Protein AF-A0A2G6GQB4-F1 (afdb_monomer_lite)

Structure (mmCIF, N/CA/C/O backbone):
data_AF-A0A2G6GQB4-F1
#
_entry.id   AF-A0A2G6GQB4-F1
#
loop_
_atom_site.group_PDB
_atom_site.id
_atom_site.type_symbol
_atom_site.label_atom_id
_atom_site.label_alt_id
_atom_site.label_comp_id
_atom_site.label_asym_id
_atom_site.label_entity_id
_atom_site.label_seq_id
_atom_site.pdbx_PDB_ins_code
_atom_site.Cartn_x
_atom_site.Cartn_y
_atom_site.Cartn_z
_atom_site.occupancy
_atom_site.B_iso_or_equiv
_atom_site.auth_seq_id
_atom_site.auth_comp_id
_atom_site.auth_asym_id
_atom_site.auth_atom_id
_atom_site.pdbx_PDB_model_num
ATOM 1 N N . MET A 1 1 ? 9.185 -11.770 1.402 1.00 57.22 1 MET A N 1
ATOM 2 C CA . MET A 1 1 ? 9.344 -10.308 1.573 1.00 57.22 1 MET A CA 1
ATOM 3 C C . MET A 1 1 ? 9.894 -9.639 0.323 1.00 57.22 1 MET A C 1
ATOM 5 O O . MET A 1 1 ? 9.162 -8.842 -0.237 1.00 57.22 1 MET A O 1
ATOM 9 N N . ALA A 1 2 ? 11.072 -10.006 -0.196 1.00 69.12 2 ALA A N 1
ATOM 10 C CA . ALA A 1 2 ? 11.612 -9.407 -1.429 1.00 69.12 2 ALA A CA 1
ATOM 11 C C . ALA A 1 2 ? 10.644 -9.462 -2.635 1.00 69.12 2 ALA A C 1
ATOM 13 O O . ALA A 1 2 ? 10.376 -8.442 -3.254 1.00 69.12 2 ALA A O 1
ATOM 14 N N . LEU A 1 3 ? 10.025 -10.619 -2.902 1.00 69.44 3 LEU A N 1
ATOM 15 C CA . LEU A 1 3 ? 9.079 -10.802 -4.020 1.00 69.44 3 LEU A CA 1
ATOM 16 C C . LEU A 1 3 ? 7.904 -9.807 -4.048 1.00 69.44 3 LEU A C 1
ATOM 18 O O . LEU A 1 3 ? 7.437 -9.464 -5.127 1.00 69.44 3 LEU A O 1
ATOM 22 N N . LEU A 1 4 ? 7.429 -9.344 -2.886 1.00 78.94 4 LEU A N 1
ATOM 23 C CA . LEU A 1 4 ? 6.317 -8.390 -2.817 1.00 78.94 4 LEU A CA 1
ATOM 24 C C . LEU A 1 4 ? 6.783 -6.957 -3.119 1.00 78.94 4 LEU A C 1
ATOM 26 O O . LEU A 1 4 ? 6.074 -6.202 -3.773 1.00 78.94 4 LEU A O 1
ATOM 30 N N . TRP A 1 5 ? 7.989 -6.607 -2.668 1.00 83.44 5 TRP A N 1
ATOM 31 C CA . TRP A 1 5 ? 8.585 -5.281 -2.850 1.00 83.44 5 TRP A CA 1
ATOM 32 C C . TRP A 1 5 ? 9.085 -5.032 -4.272 1.00 83.44 5 TRP A C 1
ATOM 34 O O . TRP A 1 5 ? 9.163 -3.881 -4.681 1.00 83.44 5 TRP A O 1
ATOM 44 N N . TYR A 1 6 ? 9.392 -6.093 -5.021 1.00 85.19 6 TYR A N 1
ATOM 45 C CA . TYR A 1 6 ? 9.863 -6.014 -6.409 1.00 85.19 6 TYR A CA 1
ATOM 46 C C . TYR A 1 6 ? 8.798 -6.434 -7.427 1.00 85.19 6 TYR A C 1
ATOM 48 O O . TYR A 1 6 ? 9.114 -6.713 -8.576 1.00 85.19 6 TYR A O 1
ATOM 56 N N . ILE A 1 7 ? 7.523 -6.508 -7.033 1.00 85.19 7 ILE A N 1
ATOM 57 C CA . ILE A 1 7 ? 6.471 -7.030 -7.914 1.00 85.19 7 ILE A CA 1
ATOM 58 C C . ILE A 1 7 ? 6.268 -6.163 -9.169 1.00 85.19 7 ILE A C 1
ATOM 60 O O . ILE A 1 7 ? 6.015 -6.690 -10.247 1.00 85.19 7 ILE A O 1
ATOM 64 N N . GLY A 1 8 ? 6.436 -4.843 -9.049 1.00 81.25 8 GLY A N 1
ATOM 65 C CA . GLY A 1 8 ? 6.371 -3.911 -10.177 1.00 81.25 8 GLY A CA 1
ATOM 66 C C . GLY A 1 8 ? 7.485 -4.170 -11.189 1.00 81.25 8 GLY A C 1
ATOM 67 O O . GLY A 1 8 ? 7.218 -4.474 -12.347 1.00 81.25 8 GLY A O 1
ATOM 68 N N . SER A 1 9 ? 8.736 -4.122 -10.737 1.00 83.75 9 SER A N 1
ATOM 69 C CA . SER A 1 9 ? 9.909 -4.323 -11.594 1.00 83.75 9 SER A CA 1
ATOM 70 C C . SER A 1 9 ? 10.048 -5.755 -12.120 1.00 83.75 9 SER A C 1
ATOM 72 O O . SER A 1 9 ? 10.562 -5.945 -13.215 1.00 83.75 9 SER A O 1
ATOM 74 N N . ALA A 1 10 ? 9.563 -6.764 -11.390 1.00 83.75 10 ALA A N 1
ATOM 75 C CA . ALA A 1 10 ? 9.649 -8.164 -11.808 1.00 83.75 10 ALA A CA 1
ATOM 76 C C . ALA A 1 10 ? 8.569 -8.586 -12.820 1.00 83.75 10 ALA A C 1
ATOM 78 O O . ALA A 1 10 ? 8.808 -9.510 -13.594 1.00 83.75 10 ALA A O 1
ATOM 79 N N . TYR A 1 11 ? 7.382 -7.966 -12.798 1.00 83.19 11 TYR A N 1
ATOM 80 C CA . TYR A 1 11 ? 6.244 -8.399 -13.625 1.00 83.19 11 TYR A CA 1
ATOM 81 C C . TYR A 1 11 ? 5.708 -7.336 -14.592 1.00 83.19 11 TYR A C 1
ATOM 83 O O . TYR A 1 11 ? 4.910 -7.689 -15.456 1.00 83.19 11 TYR A O 1
ATOM 91 N N . PHE A 1 12 ? 6.085 -6.061 -14.455 1.00 84.62 12 PHE A N 1
ATOM 92 C CA . PHE A 1 12 ? 5.436 -4.962 -15.184 1.00 84.62 12 PHE A CA 1
ATOM 93 C C . PHE A 1 12 ? 6.383 -4.012 -15.928 1.00 84.62 12 PHE A C 1
ATOM 95 O O . PHE A 1 12 ? 5.890 -3.140 -16.640 1.00 84.62 12 PHE A O 1
ATOM 102 N N . GLY A 1 13 ? 7.703 -4.168 -15.809 1.00 83.06 13 GLY A N 1
ATOM 103 C CA . GLY A 1 13 ? 8.681 -3.303 -16.477 1.00 83.06 13 GLY A CA 1
ATOM 104 C C . GLY A 1 13 ? 9.841 -4.066 -17.096 1.00 83.06 13 GLY A C 1
ATOM 105 O O . GLY A 1 13 ? 10.032 -5.254 -16.829 1.00 83.06 13 GLY A O 1
ATOM 106 N N . LYS A 1 14 ? 10.627 -3.364 -17.918 1.00 84.12 14 LYS A N 1
ATOM 107 C CA . LYS A 1 14 ? 11.913 -3.871 -18.400 1.00 84.12 14 LYS A CA 1
ATOM 108 C C . LYS A 1 14 ? 12.951 -3.814 -17.285 1.00 84.12 14 LYS A C 1
ATOM 110 O O . LYS A 1 14 ? 12.770 -3.128 -16.279 1.00 84.12 14 LYS A O 1
ATOM 115 N N . LYS A 1 15 ? 14.068 -4.523 -17.470 1.00 82.38 15 LYS A N 1
ATOM 116 C CA . LYS A 1 15 ? 15.169 -4.522 -16.493 1.00 82.38 15 LYS A CA 1
ATOM 117 C C . LYS A 1 15 ? 15.729 -3.117 -16.282 1.00 82.38 15 LYS A C 1
ATOM 119 O O . LYS A 1 15 ? 16.068 -2.774 -15.153 1.00 82.38 15 LYS A O 1
ATOM 124 N N . GLU A 1 16 ? 15.783 -2.317 -17.345 1.00 87.88 16 GLU A N 1
ATOM 125 C CA . GLU A 1 16 ? 16.241 -0.925 -17.300 1.00 87.88 16 GLU A CA 1
ATOM 126 C C . GLU A 1 16 ? 15.347 -0.033 -16.418 1.00 87.88 16 GLU A C 1
ATOM 128 O O . GLU A 1 16 ? 15.861 0.812 -15.689 1.00 87.88 16 GLU A O 1
ATOM 133 N N . ASP A 1 17 ? 14.032 -0.279 -16.400 1.00 88.31 17 ASP A N 1
ATOM 134 C CA . ASP A 1 17 ? 13.046 0.538 -15.672 1.00 88.31 17 ASP A CA 1
ATOM 135 C C . ASP A 1 17 ? 12.893 0.127 -14.195 1.00 88.31 17 ASP A C 1
ATOM 137 O O . ASP A 1 17 ? 12.089 0.692 -13.446 1.00 88.31 17 ASP A O 1
ATOM 141 N N . ALA A 1 18 ? 13.634 -0.893 -13.746 1.00 88.50 18 ALA A N 1
ATOM 142 C CA . ALA A 1 18 ? 13.472 -1.460 -12.411 1.00 88.50 18 ALA A CA 1
ATOM 143 C C . ALA A 1 18 ? 13.709 -0.426 -11.296 1.00 88.50 18 ALA A C 1
ATOM 145 O O . ALA A 1 18 ? 13.022 -0.465 -10.272 1.00 88.50 18 ALA A O 1
ATOM 146 N N . GLY A 1 19 ? 14.654 0.498 -11.501 1.00 90.62 19 GLY A N 1
ATOM 147 C CA . GLY A 1 19 ? 14.943 1.589 -10.568 1.00 90.62 19 G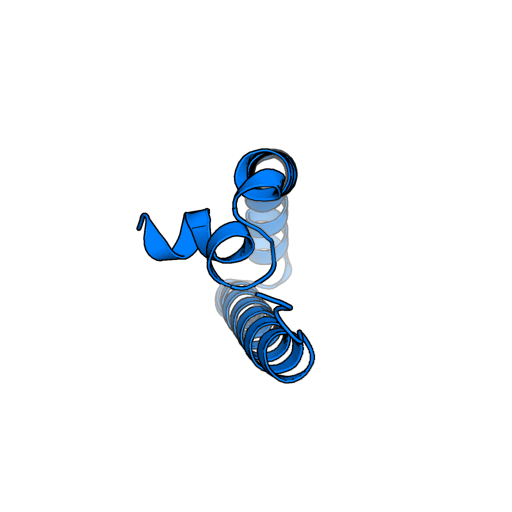LY A CA 1
ATOM 148 C C . GLY A 1 19 ? 13.780 2.571 -10.437 1.00 90.62 19 GLY A C 1
ATOM 149 O O . GLY A 1 19 ? 13.364 2.880 -9.319 1.00 90.62 19 GLY A O 1
ATOM 150 N N . ASP A 1 20 ? 13.201 2.987 -11.562 1.00 93.06 20 ASP A N 1
ATOM 151 C CA . ASP A 1 20 ? 12.092 3.945 -11.598 1.00 93.06 20 ASP A CA 1
ATOM 152 C C . ASP A 1 20 ? 10.825 3.356 -10.970 1.00 93.06 20 ASP A C 1
ATOM 154 O O . ASP A 1 20 ? 10.177 3.987 -10.131 1.00 93.06 20 ASP A O 1
ATOM 158 N N . LEU A 1 21 ? 10.511 2.096 -11.288 1.00 91.44 21 LEU A N 1
ATOM 159 C CA . LEU A 1 21 ? 9.388 1.380 -10.678 1.00 91.44 21 LEU A CA 1
ATOM 160 C C . LEU A 1 21 ? 9.565 1.218 -9.164 1.00 91.44 21 LEU A C 1
ATOM 162 O O . LEU A 1 21 ? 8.596 1.355 -8.410 1.00 91.44 21 LEU A O 1
ATOM 166 N N . GLN A 1 22 ? 10.794 0.972 -8.704 1.00 92.25 22 GLN A N 1
ATOM 167 C CA . GLN A 1 22 ? 11.092 0.885 -7.277 1.00 92.25 22 GLN A CA 1
ATOM 168 C C . GLN A 1 22 ? 10.964 2.245 -6.584 1.00 92.25 22 GLN A C 1
ATOM 170 O O . GLN A 1 22 ? 10.432 2.307 -5.473 1.00 92.25 22 GLN A O 1
ATOM 175 N N . ALA A 1 23 ? 11.413 3.327 -7.226 1.00 94.19 23 ALA A N 1
ATOM 176 C CA . ALA A 1 23 ? 11.288 4.681 -6.700 1.00 94.19 23 ALA A CA 1
ATOM 177 C C . ALA A 1 23 ? 9.813 5.061 -6.512 1.00 94.19 23 ALA A C 1
ATOM 179 O O . ALA A 1 23 ? 9.420 5.463 -5.417 1.00 94.19 23 ALA A O 1
ATOM 180 N N . VAL A 1 24 ? 8.973 4.827 -7.527 1.00 93.38 24 VAL A N 1
ATOM 181 C CA . VAL A 1 24 ? 7.524 5.071 -7.444 1.00 93.38 24 VAL A CA 1
ATOM 182 C C . VAL A 1 24 ? 6.883 4.231 -6.335 1.00 93.38 24 VAL A C 1
ATOM 184 O O . VAL A 1 24 ? 6.139 4.766 -5.508 1.00 93.38 24 VAL A O 1
ATOM 187 N N . HIS A 1 25 ? 7.193 2.931 -6.266 1.00 93.00 25 HIS A N 1
ATOM 188 C CA . HIS A 1 25 ? 6.675 2.053 -5.214 1.00 93.00 25 HIS A CA 1
ATOM 189 C C . HIS A 1 25 ? 7.057 2.552 -3.813 1.00 93.00 25 HIS A C 1
ATOM 191 O O . HIS A 1 25 ? 6.209 2.609 -2.915 1.00 93.00 25 HIS A O 1
ATOM 197 N N . LEU A 1 26 ? 8.317 2.948 -3.618 1.00 93.81 26 LEU A N 1
ATOM 198 C CA . LEU A 1 26 ? 8.817 3.425 -2.333 1.00 93.81 26 LEU A CA 1
ATOM 199 C C . LEU A 1 26 ? 8.173 4.75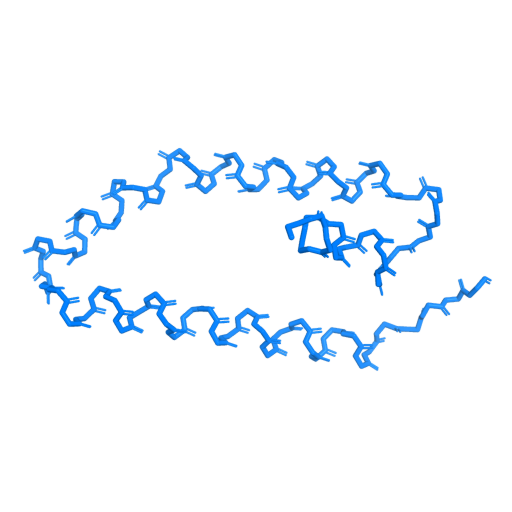8 -1.937 1.00 93.81 26 LEU A C 1
ATOM 201 O O . LEU A 1 26 ? 7.728 4.891 -0.797 1.00 93.81 26 LEU A O 1
ATOM 205 N N . SER A 1 27 ? 8.045 5.706 -2.869 1.00 95.88 27 SER A N 1
ATOM 206 C CA . SER A 1 27 ? 7.373 6.989 -2.632 1.00 95.88 27 SER A CA 1
ATOM 207 C C . SER A 1 27 ? 5.918 6.801 -2.201 1.00 95.88 27 SER A C 1
ATOM 209 O O . SER A 1 27 ? 5.495 7.379 -1.199 1.00 95.88 27 SER A O 1
ATOM 211 N N . LEU A 1 28 ? 5.158 5.944 -2.891 1.00 94.44 28 LEU A N 1
ATOM 212 C CA . LEU A 1 28 ? 3.767 5.646 -2.529 1.00 94.44 28 LEU A CA 1
ATOM 213 C C . LEU A 1 28 ? 3.661 4.929 -1.178 1.00 94.44 28 LEU A C 1
ATOM 215 O O . LEU A 1 28 ? 2.754 5.202 -0.389 1.00 94.44 28 LEU A O 1
ATOM 219 N N . THR A 1 29 ? 4.604 4.037 -0.879 1.00 94.25 29 THR A N 1
ATOM 220 C CA . THR A 1 29 ? 4.653 3.337 0.410 1.00 94.25 29 THR A CA 1
ATOM 221 C C . THR A 1 29 ? 4.979 4.294 1.555 1.00 94.25 29 THR A C 1
ATOM 223 O O . THR A 1 29 ? 4.372 4.188 2.622 1.00 94.25 29 THR A O 1
ATOM 226 N N . GLY A 1 30 ? 5.884 5.248 1.326 1.00 95.50 30 GLY A N 1
ATOM 227 C CA . GLY A 1 30 ? 6.199 6.325 2.261 1.00 95.50 30 GLY A CA 1
ATOM 228 C C . GLY A 1 30 ? 5.003 7.241 2.502 1.00 95.50 30 GLY A C 1
ATOM 229 O O . GLY A 1 30 ? 4.653 7.499 3.652 1.00 95.50 30 GLY A O 1
ATOM 230 N N . LEU A 1 31 ? 4.304 7.643 1.436 1.00 96.62 31 LEU A N 1
ATOM 231 C CA . LEU A 1 31 ? 3.078 8.431 1.549 1.00 96.62 31 LEU A CA 1
ATOM 232 C C . LEU A 1 31 ? 2.032 7.688 2.390 1.00 96.62 31 LEU A C 1
ATOM 234 O O . LEU A 1 31 ? 1.522 8.238 3.360 1.00 96.62 31 LEU A O 1
ATOM 238 N N . ARG A 1 32 ? 1.774 6.407 2.092 1.00 94.12 32 ARG A N 1
ATOM 239 C CA . ARG A 1 32 ? 0.880 5.554 2.892 1.00 94.12 32 ARG A CA 1
ATOM 240 C C . ARG A 1 32 ? 1.302 5.505 4.360 1.00 94.12 32 ARG A C 1
ATOM 242 O O . ARG A 1 32 ? 0.443 5.595 5.231 1.00 94.12 32 ARG A O 1
ATOM 249 N N . ALA A 1 33 ? 2.594 5.356 4.650 1.00 95.50 33 ALA A N 1
ATOM 250 C CA . ALA A 1 33 ? 3.089 5.301 6.024 1.00 95.50 33 ALA A CA 1
ATOM 251 C C . ALA A 1 33 ? 2.817 6.598 6.805 1.00 95.50 33 ALA A C 1
ATOM 253 O O . ALA A 1 33 ? 2.602 6.531 8.013 1.00 95.50 33 ALA A O 1
ATOM 254 N N . ALA A 1 34 ? 2.761 7.748 6.126 1.00 96.12 34 ALA A N 1
ATOM 255 C CA . ALA A 1 34 ? 2.492 9.035 6.758 1.00 96.12 34 ALA A CA 1
ATOM 256 C C . ALA A 1 34 ? 1.044 9.181 7.262 1.00 96.12 34 ALA A C 1
ATOM 258 O O . ALA A 1 34 ? 0.830 9.776 8.315 1.00 96.12 34 ALA A O 1
ATOM 259 N N . PHE A 1 35 ? 0.046 8.641 6.549 1.00 95.31 35 PHE A N 1
ATOM 260 C CA . PHE A 1 35 ? -1.371 8.868 6.887 1.00 95.31 35 PHE A CA 1
ATOM 261 C C . PHE A 1 35 ? -2.145 7.612 7.311 1.00 95.31 35 PHE A C 1
ATOM 263 O O . PHE A 1 35 ? -3.113 7.723 8.063 1.00 95.31 35 PHE A O 1
ATOM 270 N N . ALA A 1 36 ? -1.751 6.413 6.870 1.00 94.69 36 ALA A N 1
ATOM 271 C CA . ALA A 1 36 ? -2.516 5.190 7.125 1.00 94.69 36 ALA A CA 1
ATOM 272 C C . ALA A 1 36 ? -2.680 4.844 8.620 1.00 94.69 36 ALA A C 1
ATOM 274 O O . ALA A 1 36 ? -3.773 4.407 8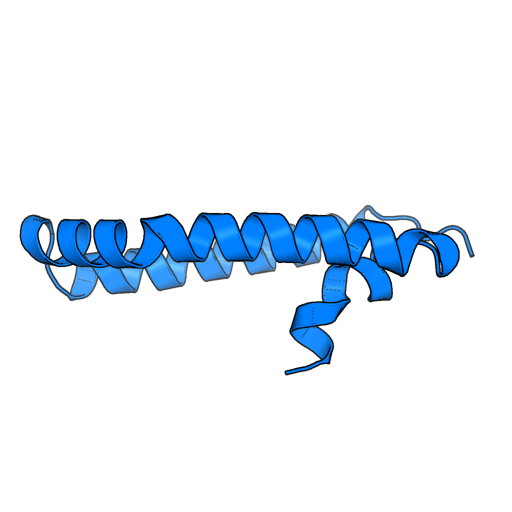.978 1.00 94.69 36 ALA A O 1
ATOM 275 N N . PRO A 1 37 ? -1.684 5.054 9.512 1.00 95.44 37 PRO A N 1
ATOM 276 C CA . PRO A 1 37 ? -1.879 4.823 10.945 1.00 95.44 37 PRO A CA 1
ATOM 277 C C . PRO A 1 37 ? -2.953 5.738 11.545 1.00 95.44 37 PRO A C 1
ATOM 279 O O . PRO A 1 37 ? -3.832 5.267 12.262 1.00 95.44 37 PRO A O 1
ATOM 282 N N . LEU A 1 38 ? -2.922 7.031 11.200 1.00 96.69 38 LEU A N 1
ATOM 283 C CA . LEU A 1 38 ? -3.898 8.015 11.676 1.00 96.69 38 LEU A CA 1
ATOM 284 C C . LEU A 1 38 ? -5.303 7.686 11.164 1.00 96.69 38 LEU A C 1
ATOM 286 O O . LEU A 1 38 ? -6.257 7.663 11.940 1.00 96.69 38 LEU A O 1
ATOM 290 N N . LEU A 1 39 ? -5.418 7.364 9.873 1.00 96.19 39 LEU A N 1
ATOM 291 C CA . LEU A 1 39 ? -6.683 6.965 9.263 1.00 96.19 39 LEU A CA 1
ATOM 292 C C . LEU A 1 39 ? -7.232 5.674 9.888 1.00 96.19 39 LEU A C 1
ATOM 294 O O . LEU A 1 39 ? -8.424 5.587 10.164 1.00 96.19 39 LEU A O 1
ATOM 298 N N . GLY A 1 40 ? -6.371 4.689 10.152 1.00 95.88 40 GLY A N 1
ATOM 299 C CA . GLY A 1 40 ? -6.756 3.433 10.794 1.00 95.88 40 GLY A CA 1
ATOM 300 C C . GLY A 1 40 ? -7.298 3.638 12.209 1.00 95.88 40 GLY A C 1
ATOM 301 O O . GLY A 1 40 ? -8.332 3.068 12.548 1.00 95.88 40 GLY A O 1
ATOM 302 N N . ILE A 1 41 ? -6.652 4.493 13.010 1.00 97.00 41 ILE A N 1
ATOM 303 C CA . ILE A 1 41 ? -7.133 4.849 14.354 1.00 97.00 41 ILE A CA 1
ATOM 304 C C . ILE A 1 41 ? -8.480 5.573 14.270 1.00 97.00 41 ILE A C 1
ATOM 306 O O . ILE A 1 41 ? -9.397 5.223 15.011 1.00 97.00 41 ILE A O 1
ATOM 310 N N . ALA A 1 42 ? -8.626 6.541 13.362 1.00 97.38 42 ALA A N 1
ATOM 311 C CA . ALA A 1 42 ? -9.883 7.264 13.186 1.00 97.38 42 ALA A CA 1
ATOM 312 C C . ALA A 1 42 ? -11.030 6.311 12.806 1.00 97.38 42 ALA A C 1
ATOM 314 O O . ALA A 1 42 ? -12.073 6.304 13.456 1.00 97.38 42 ALA A O 1
ATOM 315 N N . LEU A 1 43 ? -10.821 5.447 11.809 1.00 97.19 43 LEU A N 1
ATOM 316 C CA . LEU A 1 43 ? -11.811 4.445 11.403 1.00 97.19 43 LEU A CA 1
ATOM 317 C C . LEU A 1 43 ? -12.174 3.503 12.554 1.00 97.19 43 LEU A C 1
ATOM 319 O O . LEU A 1 43 ? -13.354 3.229 12.777 1.00 97.19 43 LEU A O 1
ATOM 323 N N . TYR A 1 44 ? -11.175 3.071 13.323 1.00 97.50 44 TYR A N 1
ATOM 324 C CA . TYR A 1 44 ? -11.382 2.220 14.485 1.00 97.50 44 TYR A CA 1
ATOM 325 C C . TYR A 1 44 ? -12.234 2.897 15.562 1.00 97.50 44 TYR A C 1
ATOM 327 O O . TYR A 1 44 ? -13.130 2.263 16.112 1.00 97.50 44 TYR A O 1
ATOM 335 N N . GLN A 1 45 ? -11.996 4.180 15.841 1.00 97.75 45 GLN A N 1
ATOM 336 C CA . GLN A 1 45 ? -12.752 4.928 16.846 1.00 97.75 45 GLN A CA 1
ATOM 337 C C . GLN A 1 45 ? -14.201 5.197 16.421 1.00 97.75 45 GLN A C 1
ATOM 339 O O . GLN A 1 45 ? -15.099 5.072 17.249 1.00 97.75 45 GLN A O 1
ATOM 344 N N . TYR A 1 46 ? -14.445 5.541 15.152 1.00 97.56 46 TYR A N 1
ATOM 345 C CA . TYR A 1 46 ? -15.788 5.902 14.679 1.00 97.56 46 TYR A CA 1
ATOM 346 C C . TYR A 1 46 ? -16.658 4.701 14.288 1.00 97.56 46 TYR A C 1
ATOM 348 O O . TYR A 1 46 ? -17.872 4.747 14.473 1.00 97.56 46 TYR A O 1
ATOM 356 N N . PHE A 1 47 ? -16.063 3.634 13.748 1.00 96.62 47 PHE A N 1
ATOM 357 C CA . PHE A 1 47 ? -16.800 2.500 13.171 1.00 96.62 47 PHE A CA 1
ATOM 358 C C . PHE A 1 47 ? -16.494 1.155 13.846 1.00 96.62 47 PHE A C 1
ATOM 360 O O . PHE A 1 47 ? -17.132 0.145 13.543 1.00 96.62 47 PHE A O 1
ATOM 367 N N . GLY A 1 48 ? -15.532 1.122 14.770 1.00 96.50 48 GLY A N 1
ATOM 368 C CA . GLY A 1 48 ? -15.166 -0.065 15.533 1.00 96.50 48 GLY A CA 1
ATOM 369 C C . GLY A 1 48 ? -14.222 -1.030 14.809 1.00 96.50 48 GLY A C 1
ATOM 370 O O . GLY A 1 48 ? -13.839 -0.865 13.645 1.00 96.50 48 GLY A O 1
ATOM 371 N N . PHE A 1 49 ? -13.845 -2.082 15.540 1.00 95.81 49 PHE A N 1
ATOM 372 C CA . PHE A 1 49 ? -12.889 -3.105 15.109 1.00 95.81 49 PHE A CA 1
ATOM 373 C C . PHE A 1 49 ? -13.308 -3.808 13.811 1.00 95.81 49 PHE A C 1
ATOM 375 O O . PHE A 1 49 ? -12.576 -3.776 12.821 1.00 95.81 49 PHE A O 1
ATOM 382 N N . THR A 1 50 ? -14.494 -4.426 13.810 1.00 97.50 50 THR A N 1
ATOM 383 C CA . THR A 1 50 ? -14.959 -5.294 12.719 1.00 97.50 50 THR A CA 1
ATOM 384 C C . THR A 1 50 ? -15.003 -4.561 11.386 1.00 97.50 50 THR A C 1
ATOM 386 O O . THR A 1 50 ? -14.535 -5.089 10.381 1.00 97.50 50 THR A O 1
ATOM 389 N N . PHE A 1 51 ? -15.511 -3.326 11.375 1.00 97.06 51 PHE A N 1
ATOM 390 C CA . PHE A 1 51 ? -15.571 -2.523 10.159 1.00 97.06 51 PHE A CA 1
ATOM 391 C C . PHE A 1 51 ? -14.174 -2.157 9.651 1.00 97.06 51 PHE A C 1
ATOM 393 O O . PHE A 1 51 ? -13.883 -2.321 8.469 1.00 97.06 51 PHE A O 1
ATOM 400 N N . THR A 1 52 ? -13.285 -1.715 10.544 1.00 96.62 52 THR A N 1
ATOM 401 C CA . THR A 1 52 ? -11.935 -1.259 10.178 1.00 96.62 52 THR A CA 1
ATOM 402 C C . THR A 1 52 ? -11.112 -2.382 9.553 1.00 96.62 52 THR A C 1
ATOM 404 O O . THR A 1 52 ? -10.518 -2.209 8.487 1.00 96.62 52 THR A O 1
ATOM 407 N N . PHE A 1 53 ? -11.112 -3.564 10.173 1.00 96.38 53 PHE A N 1
ATOM 408 C CA . PHE A 1 53 ? -10.410 -4.725 9.626 1.00 96.38 53 PHE A CA 1
ATOM 409 C C . PHE A 1 53 ? -11.125 -5.320 8.410 1.00 96.38 53 PHE A C 1
ATOM 411 O O . PHE A 1 53 ? -10.455 -5.754 7.474 1.00 96.38 53 PHE A O 1
ATOM 418 N N . GLY A 1 54 ? -12.460 -5.272 8.359 1.00 98.12 54 GLY A N 1
ATOM 419 C CA . GLY A 1 54 ? -13.224 -5.637 7.165 1.00 98.12 54 GLY A CA 1
ATOM 420 C C . GLY A 1 54 ? -12.840 -4.786 5.951 1.00 98.12 54 GLY A C 1
ATOM 421 O O . GLY A 1 54 ? -12.585 -5.324 4.874 1.00 98.12 54 GLY A O 1
ATOM 422 N N . LEU A 1 55 ? -12.698 -3.470 6.134 1.00 96.88 55 LEU A N 1
ATOM 423 C CA . LEU A 1 55 ? -12.241 -2.550 5.092 1.00 96.88 55 LEU A CA 1
ATOM 424 C C . LEU A 1 55 ? -10.791 -2.832 4.668 1.00 96.88 55 LEU A C 1
ATOM 426 O O . LEU A 1 55 ? -10.477 -2.804 3.476 1.00 96.88 55 LEU A O 1
ATOM 430 N N . ALA A 1 56 ? -9.905 -3.145 5.616 1.00 95.81 56 ALA A N 1
ATOM 431 C CA . ALA A 1 56 ? -8.526 -3.524 5.310 1.00 95.81 56 ALA A CA 1
ATOM 432 C C . ALA A 1 56 ? -8.461 -4.803 4.454 1.00 95.81 56 ALA A C 1
ATOM 434 O O . ALA A 1 56 ? -7.737 -4.853 3.460 1.00 95.81 56 ALA A O 1
ATOM 435 N N . ILE A 1 57 ? -9.265 -5.817 4.788 1.00 97.75 57 ILE A N 1
ATOM 436 C CA . ILE A 1 57 ? -9.364 -7.056 4.005 1.00 97.75 57 ILE A CA 1
ATOM 437 C C . ILE A 1 57 ? -9.921 -6.760 2.610 1.00 97.75 57 ILE A C 1
ATOM 439 O O . ILE A 1 57 ? -9.351 -7.197 1.612 1.00 97.75 57 ILE A O 1
ATOM 443 N N . PHE A 1 58 ? -11.004 -5.987 2.524 1.00 98.00 58 PHE A N 1
ATOM 444 C CA . PHE A 1 58 ? -11.626 -5.628 1.252 1.00 98.00 58 PHE A CA 1
ATOM 445 C C . PHE A 1 58 ? -10.658 -4.884 0.319 1.00 98.00 58 PHE A C 1
ATOM 447 O O . PHE A 1 58 ? -10.513 -5.247 -0.848 1.00 98.00 58 PHE A O 1
ATOM 454 N N . THR A 1 59 ? -9.943 -3.880 0.831 1.00 96.19 59 THR A N 1
ATOM 455 C CA . THR A 1 59 ? -8.966 -3.111 0.039 1.00 96.19 59 THR A CA 1
ATOM 456 C C . THR A 1 59 ? -7.775 -3.963 -0.404 1.00 96.19 59 THR A C 1
ATOM 458 O O . THR A 1 59 ? -7.309 -3.819 -1.537 1.00 96.19 59 THR A O 1
ATOM 461 N N . LEU A 1 60 ? -7.322 -4.905 0.431 1.00 95.38 60 LEU A N 1
ATOM 462 C CA . LEU A 1 60 ? -6.301 -5.880 0.050 1.00 95.38 60 LEU A CA 1
ATOM 463 C C . LEU A 1 60 ? -6.782 -6.786 -1.092 1.00 95.38 60 LEU A C 1
ATOM 465 O O . LEU A 1 60 ? -6.058 -6.961 -2.071 1.00 95.38 60 LEU A O 1
ATOM 469 N N . LEU A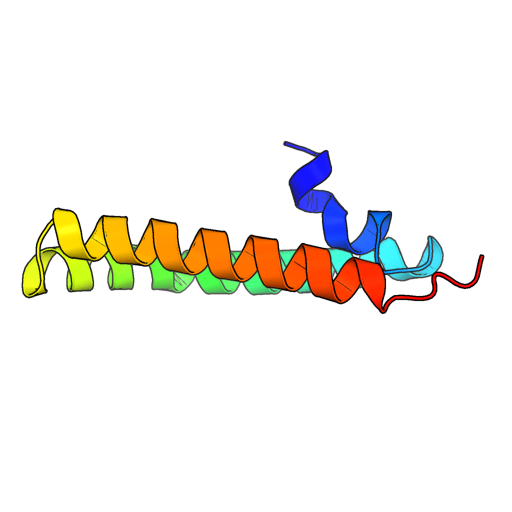 1 61 ? -8.001 -7.324 -1.004 1.00 97.88 61 LEU A N 1
ATOM 470 C CA . LEU A 1 61 ? -8.577 -8.162 -2.061 1.00 97.88 61 LEU A CA 1
ATOM 471 C C . LEU A 1 61 ? -8.692 -7.397 -3.382 1.00 97.88 61 LEU A C 1
ATOM 473 O O . LEU A 1 61 ? -8.287 -7.913 -4.422 1.00 97.88 61 LEU A O 1
ATOM 477 N N . MET A 1 62 ? -9.160 -6.148 -3.342 1.00 97.69 62 MET A N 1
ATOM 478 C CA . MET A 1 62 ? -9.210 -5.283 -4.524 1.00 97.69 62 MET A CA 1
ATOM 479 C C . MET A 1 62 ? -7.823 -5.069 -5.143 1.00 97.69 62 MET A C 1
ATOM 481 O O . MET A 1 62 ? -7.680 -5.164 -6.359 1.00 97.69 62 MET A O 1
ATOM 485 N N . SER A 1 63 ? -6.789 -4.850 -4.324 1.00 93.19 63 SER A N 1
ATOM 486 C CA . SER A 1 63 ? -5.401 -4.721 -4.794 1.00 93.19 63 SER A CA 1
ATOM 487 C C . SER A 1 63 ? -4.902 -5.996 -5.488 1.00 93.19 63 SER A C 1
ATOM 489 O O . SER A 1 63 ? -4.317 -5.933 -6.571 1.00 93.19 63 SER A O 1
ATOM 491 N N . VAL A 1 64 ? -5.203 -7.172 -4.925 1.00 93.31 64 VAL A N 1
ATOM 492 C CA . VAL A 1 64 ? -4.859 -8.466 -5.537 1.00 93.31 64 VAL A CA 1
ATOM 493 C C . VAL A 1 64 ? -5.577 -8.654 -6.875 1.00 93.31 64 VAL A C 1
ATOM 495 O O . VAL A 1 64 ? -4.948 -9.055 -7.854 1.00 93.31 64 VAL A O 1
ATOM 498 N N . LEU A 1 65 ? -6.871 -8.333 -6.953 1.00 95.19 65 LEU A N 1
ATOM 499 C CA . LEU A 1 65 ? -7.637 -8.424 -8.199 1.00 95.19 65 LEU A CA 1
ATOM 500 C C . LEU A 1 65 ? -7.088 -7.481 -9.272 1.00 95.19 65 LEU A C 1
ATOM 502 O O . LEU A 1 65 ? -6.907 -7.903 -10.414 1.00 95.19 65 LEU A O 1
ATOM 506 N N . LEU A 1 66 ? -6.764 -6.239 -8.905 1.00 92.50 66 LEU A N 1
ATOM 507 C CA . LEU A 1 66 ? -6.140 -5.270 -9.807 1.00 92.50 66 LEU A CA 1
ATOM 508 C C . LEU A 1 66 ? -4.783 -5.757 -10.318 1.00 92.50 66 LEU A C 1
ATOM 510 O O . LEU A 1 66 ? -4.501 -5.629 -11.505 1.00 92.50 66 LEU A O 1
ATOM 514 N N . MET A 1 67 ? -3.960 -6.360 -9.459 1.00 90.75 67 MET A N 1
ATOM 515 C CA . MET A 1 67 ? -2.672 -6.932 -9.854 1.00 90.75 67 MET A CA 1
ATOM 516 C C . MET A 1 67 ? -2.843 -8.081 -10.857 1.00 90.75 67 MET A C 1
ATOM 518 O O . MET A 1 67 ? -2.164 -8.107 -11.884 1.00 90.75 67 MET A O 1
ATOM 522 N N . LEU A 1 68 ? -3.747 -9.026 -10.581 1.00 90.38 68 LEU A N 1
ATOM 523 C CA . LEU A 1 68 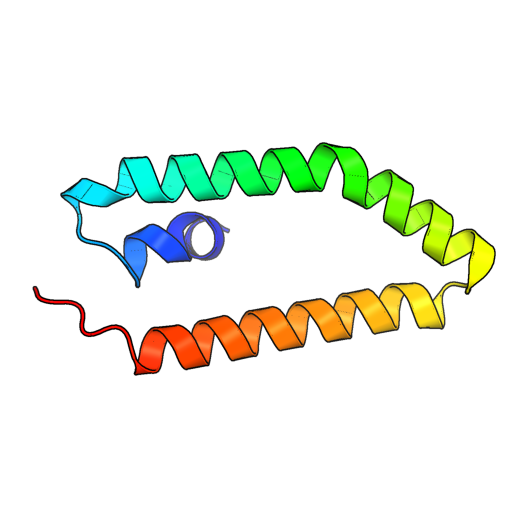? -4.019 -10.157 -11.475 1.00 90.38 68 LEU A CA 1
ATOM 524 C C . LEU A 1 68 ? -4.591 -9.690 -12.816 1.00 90.38 68 LEU A C 1
ATOM 526 O O . LEU A 1 68 ? -4.198 -10.199 -13.866 1.00 90.38 68 LEU A O 1
ATOM 530 N N . TRP A 1 69 ? -5.487 -8.704 -12.776 1.00 91.88 69 TRP A N 1
ATOM 531 C CA . TRP A 1 69 ? -6.028 -8.064 -13.965 1.00 91.88 69 TRP A CA 1
ATOM 532 C C . TRP A 1 69 ? -4.912 -7.391 -14.761 1.00 91.88 69 TRP A C 1
ATOM 534 O O . TRP A 1 69 ? -4.699 -7.759 -15.908 1.00 91.88 69 TRP A O 1
ATOM 544 N N . SER A 1 70 ? -4.125 -6.509 -14.143 1.00 89.06 70 SER A N 1
ATOM 545 C CA . SER A 1 70 ? -3.005 -5.821 -14.791 1.00 89.06 70 SER A CA 1
ATOM 546 C C . SER A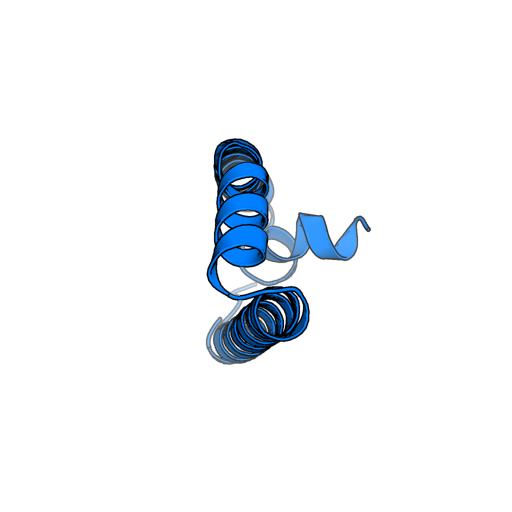 1 70 ? -2.054 -6.813 -15.468 1.00 89.06 70 SER A C 1
ATOM 548 O O . SER A 1 70 ? -1.775 -6.690 -16.658 1.00 89.06 70 SER A O 1
ATOM 550 N N . LYS A 1 71 ? -1.661 -7.887 -14.764 1.00 85.25 71 LYS A N 1
ATOM 551 C CA . LYS A 1 71 ? -0.763 -8.923 -15.302 1.00 85.25 71 LYS A CA 1
ATOM 552 C C . LYS A 1 71 ? -1.310 -9.586 -16.570 1.00 85.25 71 LYS A C 1
ATOM 554 O O . LYS A 1 71 ? -0.535 -9.964 -17.441 1.00 85.25 71 LYS A O 1
ATOM 559 N N . LYS A 1 72 ? -2.632 -9.735 -16.692 1.00 83.88 72 LYS A N 1
ATOM 560 C CA . LYS A 1 72 ? -3.271 -10.298 -17.890 1.00 83.88 72 LYS A CA 1
ATOM 561 C C . LYS A 1 72 ? -3.149 -9.375 -19.111 1.00 83.88 72 LYS A C 1
ATOM 563 O O . LYS A 1 72 ? -3.098 -9.876 -20.231 1.00 83.88 72 LYS A O 1
ATOM 568 N N . TYR A 1 73 ? -3.139 -8.057 -18.912 1.00 79.50 73 TYR A N 1
ATOM 569 C CA . TYR A 1 73 ? -3.129 -7.069 -19.999 1.00 79.50 73 TYR A CA 1
ATOM 570 C C . TYR A 1 73 ? -1.737 -6.510 -20.304 1.00 79.50 73 TYR A C 1
ATOM 572 O O . TYR A 1 73 ? -1.521 -5.974 -21.392 1.00 79.50 73 TYR A O 1
ATOM 580 N N . THR A 1 74 ? -0.775 -6.665 -19.397 1.00 76.94 74 THR A N 1
ATOM 581 C CA . THR A 1 74 ? 0.619 -6.306 -19.648 1.00 76.94 74 THR A CA 1
ATOM 582 C C . THR A 1 74 ? 1.264 -7.315 -20.602 1.00 76.94 74 THR A C 1
ATOM 584 O O . THR A 1 74 ? 1.664 -8.408 -20.207 1.00 76.94 74 THR A O 1
ATOM 587 N N . LYS A 1 75 ? 1.399 -6.939 -21.880 1.00 61.09 75 LYS A N 1
ATOM 588 C CA . LYS A 1 75 ? 2.347 -7.581 -22.800 1.00 61.09 75 LYS A CA 1
ATOM 589 C C . LYS A 1 75 ? 3.751 -7.125 -22.414 1.00 61.09 75 LYS A C 1
ATOM 591 O O . LYS A 1 75 ? 4.148 -6.019 -22.767 1.00 61.09 75 LYS A O 1
ATOM 596 N N . ILE A 1 76 ? 4.485 -7.956 -21.682 1.00 60.78 76 ILE A N 1
ATOM 597 C CA . ILE A 1 76 ? 5.921 -7.741 -21.494 1.00 60.78 76 ILE A CA 1
ATOM 598 C C . ILE A 1 76 ? 6.565 -8.027 -22.854 1.00 60.78 76 ILE A C 1
ATOM 600 O O . ILE A 1 76 ? 6.580 -9.169 -23.308 1.00 60.78 76 ILE A O 1
ATOM 604 N N . ILE A 1 77 ? 6.973 -6.970 -23.553 1.00 55.69 77 ILE A N 1
ATOM 605 C CA . ILE A 1 77 ? 7.808 -7.076 -24.749 1.00 55.69 77 ILE A CA 1
ATOM 606 C C . ILE A 1 77 ? 9.211 -7.365 -24.211 1.00 55.69 77 ILE A C 1
ATOM 608 O O . ILE A 1 77 ? 9.805 -6.465 -23.613 1.00 55.69 77 ILE A O 1
ATOM 612 N N . GLU A 1 78 ? 9.647 -8.625 -24.321 1.00 46.44 78 GLU A N 1
ATOM 613 C CA . GLU A 1 78 ? 11.035 -9.045 -24.049 1.00 46.44 78 GLU A CA 1
ATOM 614 C C . GLU A 1 78 ? 12.051 -8.157 -24.775 1.00 46.44 78 GLU A C 1
ATOM 616 O O . GLU A 1 78 ? 11.801 -7.790 -25.949 1.00 46.44 78 GLU A O 1
#

pLDDT: mean 89.21, std 10.88, range [46.44, 98.12]

Secondary structure (DSSP, 8-state):
-HHHHTHHHHHTS-STTHHHHHHHHHHHHHHHHHHHHHHHHHHHHHHHHHHHHHHHHHHHHHHHHHHHHHHHH-----

Radius of gyration: 15.69 Å; chains: 1; bounding box: 33×20×42 Å

Sequence (78 aa):
MALLWYIGSAYFGKKEDAGDLQAVHLSLTGLRAAFAPLLGIALYQYFGFTFTFGLAIFTLLMSVLLMLWSKKYTKIIE

Foldseek 3Di:
DVCVLQVCVVQADDVVCSVVSNVVSVVVVVVCVVPVVVVLVVCCVPPNDVVSVVVVVVVVVVVVVVSVVSSVPRPPPD